Protein AF-A0A8C9FBT4-F1 (afdb_monomer_lite)

Sequence (42 aa):
MAARRALKAVLVDLSGTLHVEDSAVPGAQEALKRQVASFCFL

pLDDT: mean 81.66, std 9.11, range [49.38, 92.31]

Foldseek 3Di:
DPPPDQAQEDEDECDPTQDDDPGGDVCSVVVVVVDPHHYDYD

Organism: Pavo cristatus (NCBI:txid9049)

Structure (mmCIF, N/CA/C/O backbone):
data_AF-A0A8C9FBT4-F1
#
_entry.id   AF-A0A8C9FBT4-F1
#
loop_
_atom_site.group_PDB
_atom_site.id
_atom_site.type_symbol
_atom_site.label_atom_id
_atom_site.label_alt_id
_atom_site.label_comp_id
_atom_site.label_asym_id
_atom_site.label_entity_id
_atom_site.label_seq_id
_atom_site.pdbx_PDB_ins_code
_atom_site.Cartn_x
_atom_site.Cartn_y
_atom_site.Cartn_z
_atom_site.occupancy
_atom_site.B_iso_or_equiv
_atom_site.auth_seq_id
_atom_site.auth_comp_id
_atom_site.auth_asym_id
_atom_site.auth_atom_id
_atom_site.pdbx_PDB_model_num
ATOM 1 N N . MET A 1 1 ? -5.686 14.514 24.634 1.00 49.38 1 MET A N 1
ATOM 2 C CA . MET A 1 1 ? -5.246 13.488 23.661 1.00 49.38 1 MET A CA 1
ATOM 3 C C . MET A 1 1 ? -6.438 13.105 22.803 1.00 49.38 1 MET A C 1
ATOM 5 O O . MET A 1 1 ? -7.431 12.652 23.355 1.00 49.38 1 MET A O 1
ATOM 9 N N . ALA A 1 2 ? -6.389 13.342 21.490 1.00 64.62 2 ALA A N 1
ATOM 10 C CA . ALA A 1 2 ? -7.436 12.862 20.591 1.00 64.62 2 ALA A CA 1
ATOM 11 C C . ALA A 1 2 ? -7.421 11.327 20.610 1.00 64.62 2 ALA A C 1
ATOM 13 O O . ALA A 1 2 ? -6.377 10.721 20.370 1.00 64.62 2 ALA A O 1
ATOM 14 N N . ALA A 1 3 ? -8.547 10.698 20.952 1.00 67.06 3 ALA A N 1
ATOM 15 C CA . ALA A 1 3 ? -8.664 9.248 20.909 1.00 67.06 3 ALA A CA 1
ATOM 16 C C . ALA A 1 3 ? -8.313 8.769 19.492 1.00 67.06 3 ALA A C 1
ATOM 18 O O . ALA A 1 3 ? -8.941 9.186 18.516 1.00 67.06 3 ALA A O 1
ATOM 19 N N . ARG A 1 4 ? -7.283 7.926 19.375 1.00 67.56 4 ARG A N 1
ATOM 20 C CA . ARG A 1 4 ? -6.831 7.365 18.100 1.00 67.56 4 ARG A CA 1
ATOM 21 C C . ARG A 1 4 ? -7.911 6.400 17.605 1.00 67.56 4 ARG A C 1
ATOM 23 O O . ARG A 1 4 ? -7.930 5.2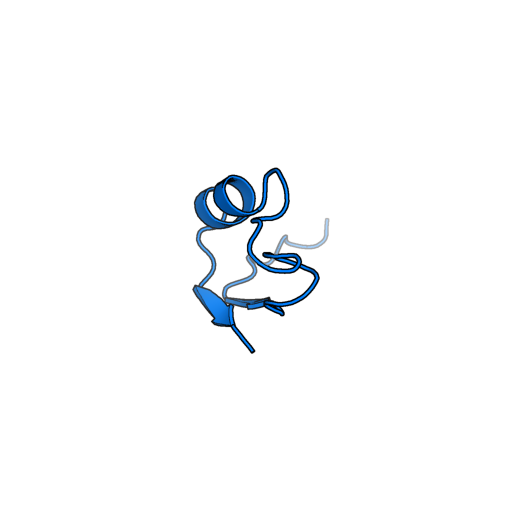35 17.987 1.00 67.56 4 ARG A O 1
ATOM 30 N N . ARG A 1 5 ? -8.867 6.899 16.817 1.00 73.75 5 ARG A N 1
ATOM 31 C CA . ARG A 1 5 ? -9.878 6.055 16.167 1.00 73.75 5 ARG A CA 1
ATOM 32 C C . ARG A 1 5 ? -9.158 5.150 15.171 1.00 73.75 5 ARG A C 1
ATOM 34 O O . ARG A 1 5 ? -8.441 5.641 14.305 1.00 73.75 5 ARG A O 1
ATOM 41 N N . ALA A 1 6 ? -9.329 3.840 15.316 1.00 75.44 6 ALA A N 1
ATOM 42 C CA . ALA A 1 6 ? -8.798 2.888 14.354 1.00 75.44 6 ALA A CA 1
ATOM 43 C C . ALA A 1 6 ? -9.483 3.105 12.995 1.00 75.44 6 ALA A C 1
ATOM 45 O O . ALA A 1 6 ? -10.715 3.110 12.912 1.00 75.44 6 ALA A O 1
A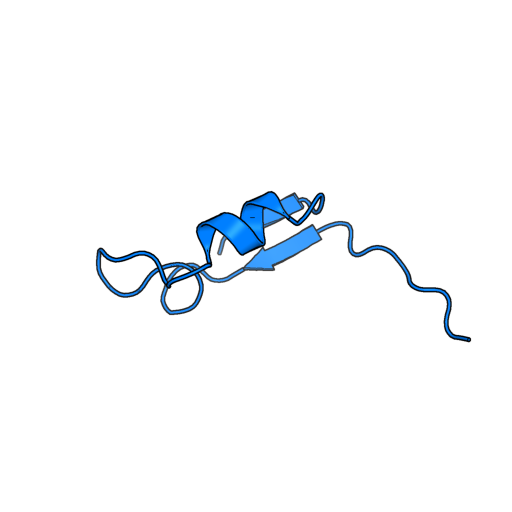TOM 46 N N . LEU A 1 7 ? -8.686 3.299 11.943 1.00 77.62 7 LEU A N 1
ATOM 47 C CA . LEU A 1 7 ? -9.179 3.286 10.570 1.00 77.62 7 LEU A CA 1
ATOM 48 C C . LEU A 1 7 ? -9.589 1.847 10.235 1.00 77.62 7 LEU A C 1
ATOM 50 O O . LEU A 1 7 ? -8.767 0.938 10.306 1.00 77.62 7 LEU A O 1
ATOM 54 N N . LYS A 1 8 ? -10.873 1.637 9.933 1.00 81.81 8 LYS A N 1
ATOM 55 C CA . LYS A 1 8 ? -11.435 0.305 9.643 1.00 81.81 8 LYS A CA 1
ATOM 56 C C . LYS A 1 8 ? -11.241 -0.115 8.188 1.00 81.81 8 LYS A C 1
ATOM 58 O O . LYS A 1 8 ? -11.138 -1.304 7.906 1.00 81.81 8 LYS A O 1
ATOM 63 N N . ALA A 1 9 ? -11.207 0.860 7.286 1.00 83.62 9 ALA A N 1
ATOM 64 C CA . ALA A 1 9 ? -10.999 0.647 5.867 1.00 83.62 9 ALA A CA 1
ATOM 65 C C . ALA A 1 9 ? -10.284 1.848 5.250 1.00 83.62 9 ALA A C 1
ATOM 67 O O . ALA A 1 9 ? -10.416 2.970 5.751 1.00 83.62 9 ALA A O 1
ATOM 68 N N . VAL A 1 10 ? -9.539 1.596 4.177 1.00 83.50 10 VAL A N 1
ATOM 69 C CA . VAL A 1 10 ? -8.804 2.619 3.429 1.00 83.50 10 VAL A CA 1
ATOM 70 C C . VAL A 1 10 ? -9.040 2.391 1.939 1.00 83.50 10 VAL A C 1
ATOM 72 O O . VAL A 1 10 ? -8.969 1.255 1.468 1.00 83.50 10 VAL A O 1
ATOM 75 N N . LEU A 1 11 ? -9.344 3.469 1.217 1.00 88.06 11 LEU A N 1
ATOM 76 C CA . LEU A 1 11 ? -9.391 3.471 -0.243 1.00 88.06 11 LEU A CA 1
ATOM 77 C C . LEU A 1 11 ? -7.977 3.700 -0.766 1.00 88.06 11 LEU A C 1
ATOM 79 O O . LEU A 1 11 ? -7.319 4.652 -0.342 1.00 88.06 11 LEU A O 1
ATOM 83 N N . VAL A 1 12 ? -7.513 2.813 -1.639 1.00 87.06 12 VAL A N 1
ATOM 84 C CA . VAL A 1 12 ? -6.149 2.844 -2.173 1.00 87.06 12 VAL A CA 1
ATOM 85 C C . VAL A 1 12 ? -6.226 2.742 -3.687 1.00 87.06 12 VAL A C 1
ATOM 87 O O . VAL A 1 12 ? -6.844 1.822 -4.213 1.00 87.06 12 VAL A O 1
ATOM 90 N N . ASP A 1 13 ? -5.608 3.699 -4.367 1.00 87.81 13 ASP A N 1
ATOM 91 C CA . ASP A 1 13 ? -5.425 3.646 -5.812 1.00 87.81 13 ASP A CA 1
ATOM 92 C C . ASP A 1 13 ? -4.377 2.581 -6.166 1.00 87.81 13 ASP A C 1
ATOM 94 O O . ASP A 1 13 ? -3.437 2.345 -5.403 1.00 87.81 13 ASP A O 1
ATOM 98 N N . LEU A 1 14 ? -4.535 1.900 -7.295 1.00 81.81 14 LEU A N 1
ATOM 99 C CA . LEU A 1 14 ? -3.537 0.930 -7.737 1.00 81.81 14 LEU A CA 1
ATOM 100 C C . LEU A 1 14 ? -2.342 1.637 -8.403 1.00 81.81 14 LEU A C 1
ATOM 102 O O . LEU A 1 14 ? -1.205 1.520 -7.921 1.00 81.81 14 LEU A O 1
ATOM 106 N N . SER A 1 15 ? -2.595 2.378 -9.480 1.00 82.75 15 SER A N 1
ATOM 107 C CA . SER A 1 15 ? -1.584 2.913 -10.396 1.00 82.75 15 SER A CA 1
ATOM 108 C C . SER A 1 15 ? -0.889 4.168 -9.860 1.00 82.75 15 SER A C 1
ATOM 110 O O . SER A 1 15 ? -1.406 5.279 -9.909 1.00 82.75 15 SER A O 1
ATOM 112 N N . GLY A 1 16 ? 0.367 4.018 -9.451 1.00 80.88 16 GLY A N 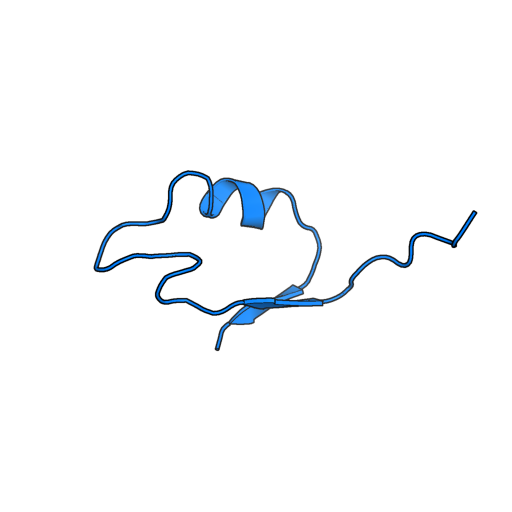1
ATOM 113 C CA . GLY A 1 16 ? 1.183 5.089 -8.876 1.00 80.88 16 GLY A CA 1
ATOM 114 C C . GLY A 1 16 ? 1.218 5.074 -7.349 1.00 80.88 16 GLY A C 1
ATOM 115 O O . GLY A 1 16 ? 1.986 5.833 -6.759 1.00 80.88 16 GLY A O 1
ATOM 116 N N . THR A 1 17 ? 0.453 4.182 -6.706 1.00 88.75 17 THR A N 1
ATOM 117 C CA . THR A 1 17 ? 0.496 3.979 -5.248 1.00 88.75 17 THR A CA 1
ATOM 118 C C . THR A 1 17 ? 1.035 2.599 -4.877 1.00 88.75 17 THR A C 1
ATOM 120 O O . THR A 1 17 ? 1.988 2.506 -4.103 1.00 88.75 17 THR A O 1
ATOM 123 N N . LEU A 1 18 ? 0.461 1.518 -5.417 1.00 87.56 18 LEU A N 1
ATOM 124 C CA . LEU A 1 18 ? 0.919 0.150 -5.131 1.00 87.56 18 LEU A CA 1
ATOM 125 C C . LEU A 1 18 ? 1.782 -0.436 -6.243 1.00 87.56 18 LEU A C 1
ATOM 127 O O . LEU A 1 18 ? 2.675 -1.238 -5.956 1.00 87.56 18 LEU A O 1
ATOM 131 N N . HIS A 1 19 ? 1.547 -0.026 -7.485 1.00 90.81 19 HIS A N 1
ATOM 132 C CA . HIS A 1 19 ? 2.359 -0.432 -8.624 1.00 90.81 19 HIS A CA 1
ATOM 133 C C . HIS A 1 19 ? 2.644 0.751 -9.547 1.00 90.81 19 HIS A C 1
ATOM 135 O O . HIS A 1 19 ? 1.860 1.694 -9.624 1.00 90.81 19 HIS A O 1
ATOM 141 N N . VAL A 1 20 ? 3.773 0.692 -10.241 1.00 88.25 20 VAL A N 1
ATOM 142 C CA . VAL A 1 20 ? 4.103 1.557 -11.374 1.00 88.25 20 VAL A CA 1
ATOM 143 C C . VAL A 1 20 ? 4.461 0.626 -12.524 1.00 88.25 20 VAL A C 1
ATOM 145 O O . VAL A 1 20 ? 5.366 -0.201 -12.379 1.00 88.25 20 VAL A O 1
ATOM 148 N N . GLU A 1 21 ? 3.728 0.735 -13.634 1.00 86.75 21 GLU A N 1
ATOM 149 C CA . GLU A 1 21 ? 3.806 -0.211 -14.759 1.00 86.75 21 GLU A CA 1
ATOM 150 C C . GLU A 1 21 ? 3.595 -1.656 -14.268 1.00 86.75 21 GLU A C 1
ATOM 152 O O . GLU A 1 21 ? 2.596 -1.929 -13.607 1.00 86.75 21 GLU A O 1
ATOM 157 N N . ASP A 1 22 ? 4.533 -2.571 -14.514 1.00 85.56 22 ASP A N 1
ATOM 158 C CA . ASP A 1 22 ? 4.460 -3.968 -14.057 1.00 85.56 22 ASP A CA 1
ATOM 159 C C . ASP A 1 22 ? 5.237 -4.218 -12.751 1.00 85.56 22 ASP A C 1
ATOM 161 O O . ASP A 1 22 ? 5.420 -5.360 -12.319 1.00 85.56 22 ASP A O 1
ATOM 165 N N . SER A 1 23 ? 5.717 -3.152 -12.104 1.00 87.06 23 SER A N 1
ATOM 166 C CA . SER A 1 23 ? 6.539 -3.234 -10.897 1.00 87.06 23 SER A CA 1
ATO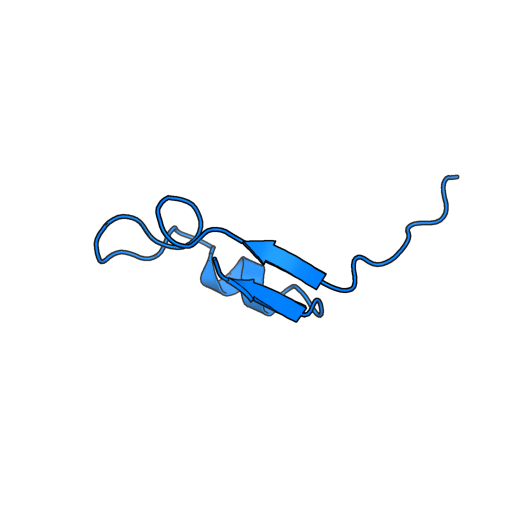M 167 C C . SER A 1 23 ? 5.775 -2.779 -9.655 1.00 87.06 23 SER A C 1
ATOM 169 O O . SER A 1 23 ? 5.131 -1.732 -9.637 1.00 87.06 23 SER A O 1
ATOM 171 N N . ALA A 1 24 ? 5.852 -3.559 -8.575 1.00 89.94 24 ALA A N 1
ATOM 172 C CA . ALA A 1 24 ? 5.325 -3.131 -7.284 1.00 89.94 24 ALA A CA 1
ATOM 173 C C . ALA A 1 24 ? 6.207 -2.025 -6.687 1.00 89.94 24 ALA A C 1
ATOM 175 O O . ALA A 1 24 ? 7.437 -2.128 -6.703 1.00 89.94 24 ALA A O 1
ATOM 176 N N . VAL A 1 25 ? 5.585 -1.010 -6.084 1.00 91.94 25 VAL A N 1
ATOM 177 C CA . VAL A 1 25 ? 6.326 0.038 -5.372 1.00 91.94 25 VAL A CA 1
ATOM 178 C C . VAL A 1 25 ? 7.059 -0.596 -4.178 1.00 91.94 25 VAL A C 1
ATOM 180 O O . VAL A 1 25 ? 6.454 -1.371 -3.423 1.00 91.94 25 VAL A O 1
ATOM 183 N N . PRO A 1 26 ? 8.354 -0.296 -3.963 1.00 92.31 26 PRO A N 1
ATOM 184 C CA . PRO A 1 26 ? 9.099 -0.824 -2.828 1.00 92.31 26 PRO A CA 1
ATOM 185 C C . PRO A 1 26 ? 8.374 -0.572 -1.500 1.00 92.31 26 PRO A C 1
ATOM 187 O O . PRO A 1 26 ? 8.010 0.552 -1.169 1.00 92.31 26 PRO A O 1
ATOM 190 N N . GLY A 1 27 ? 8.151 -1.637 -0.728 1.00 90.19 27 GLY A N 1
ATOM 191 C CA . GLY A 1 27 ? 7.454 -1.561 0.559 1.00 90.19 27 GLY A CA 1
ATOM 192 C C . GLY A 1 27 ? 5.921 -1.567 0.485 1.00 90.19 27 GLY A C 1
ATOM 193 O O . GLY A 1 27 ? 5.295 -1.715 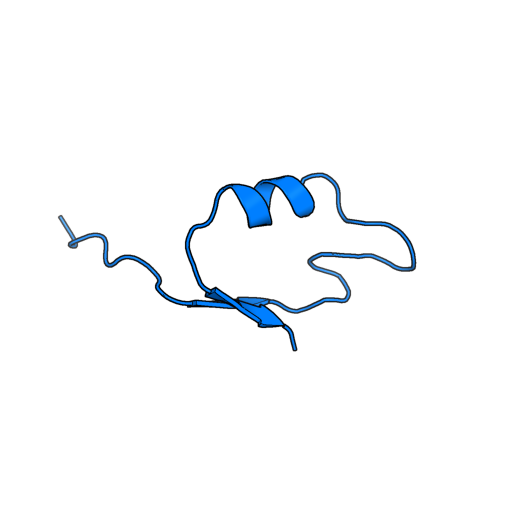1.533 1.00 90.19 27 GLY A O 1
ATOM 194 N N . ALA A 1 28 ? 5.305 -1.508 -0.702 1.00 90.00 28 ALA A N 1
ATOM 195 C CA . ALA A 1 28 ? 3.847 -1.566 -0.862 1.00 90.00 28 ALA A CA 1
ATOM 196 C C . ALA A 1 28 ? 3.247 -2.851 -0.266 1.00 90.00 28 ALA A C 1
ATOM 198 O O . ALA A 1 28 ? 2.297 -2.807 0.514 1.00 90.00 28 ALA A O 1
ATOM 199 N N . GLN A 1 29 ? 3.867 -3.999 -0.548 1.00 88.19 29 GLN A N 1
ATOM 200 C CA . GLN A 1 29 ? 3.427 -5.290 -0.009 1.00 88.19 29 GLN A CA 1
ATOM 201 C C . GLN A 1 29 ? 3.502 -5.335 1.526 1.00 88.19 29 GLN A C 1
ATOM 203 O O . GLN A 1 29 ? 2.589 -5.824 2.188 1.00 88.19 29 GLN A O 1
ATOM 208 N N . GLU A 1 30 ? 4.571 -4.791 2.108 1.00 90.81 30 GLU A N 1
ATOM 209 C CA . GLU A 1 30 ? 4.757 -4.759 3.562 1.00 90.81 30 GLU A CA 1
ATOM 210 C C . GLU A 1 30 ? 3.802 -3.766 4.236 1.00 90.81 30 GLU A C 1
ATOM 212 O O . GLU A 1 30 ? 3.311 -4.026 5.336 1.00 90.81 30 GLU A O 1
ATOM 217 N N . ALA A 1 31 ? 3.484 -2.655 3.568 1.00 87.50 31 ALA A N 1
ATOM 218 C CA . ALA A 1 31 ? 2.497 -1.688 4.033 1.00 87.50 31 ALA A CA 1
ATOM 219 C C . ALA A 1 31 ? 1.083 -2.286 4.091 1.00 87.50 31 ALA A C 1
ATOM 221 O O . ALA A 1 31 ? 0.352 -1.998 5.042 1.00 87.50 31 ALA A O 1
ATOM 222 N N . LEU A 1 32 ? 0.722 -3.140 3.125 1.00 86.12 32 LEU A N 1
ATOM 223 C CA . LEU A 1 32 ? -0.542 -3.880 3.137 1.00 86.12 32 LEU A CA 1
ATOM 224 C C . LEU A 1 32 ? -0.577 -4.913 4.273 1.00 86.12 32 LEU A C 1
ATOM 226 O O . LEU A 1 32 ? -1.544 -4.955 5.027 1.00 86.12 32 LEU A O 1
ATOM 230 N N . LYS A 1 33 ? 0.498 -5.688 4.470 1.00 87.12 33 LYS A N 1
ATOM 231 C CA . LYS A 1 33 ? 0.570 -6.709 5.537 1.00 87.12 33 LYS A CA 1
ATOM 232 C C . LYS A 1 33 ? 0.509 -6.131 6.953 1.00 87.12 33 LYS A C 1
ATOM 234 O O . LYS A 1 33 ? -0.001 -6.780 7.861 1.00 87.12 33 LYS A O 1
ATOM 239 N N . ARG A 1 34 ? 1.059 -4.932 7.171 1.00 83.69 34 ARG A N 1
ATOM 240 C CA . ARG A 1 34 ? 1.094 -4.279 8.496 1.00 83.69 34 ARG A CA 1
ATOM 241 C C . ARG A 1 34 ? -0.248 -3.682 8.917 1.00 83.69 34 ARG A C 1
ATOM 243 O O . ARG A 1 34 ? -0.396 -3.295 10.076 1.00 83.69 34 ARG A O 1
ATOM 250 N N . GLN A 1 35 ? -1.206 -3.574 8.002 1.00 73.06 35 GLN A N 1
ATOM 251 C CA . GLN A 1 35 ? -2.514 -2.999 8.280 1.00 73.06 35 GLN A CA 1
ATOM 252 C C . GLN A 1 35 ? -3.556 -4.107 8.431 1.00 73.06 35 GLN A C 1
ATOM 254 O O . GLN A 1 35 ? -3.694 -4.981 7.589 1.00 73.06 35 GLN A O 1
ATOM 259 N N . VAL A 1 36 ? -4.335 -4.024 9.507 1.00 65.38 36 VAL A N 1
ATOM 260 C CA . VAL A 1 36 ? -5.531 -4.856 9.739 1.00 65.38 36 VAL A CA 1
ATOM 261 C C . VAL A 1 36 ? -6.801 -4.230 9.145 1.00 65.38 36 VAL A C 1
ATOM 263 O O . VAL A 1 36 ? -7.906 -4.706 9.393 1.00 65.38 36 VAL A O 1
ATOM 266 N N . ALA A 1 37 ? -6.658 -3.122 8.414 1.00 71.75 37 ALA A N 1
ATOM 267 C CA . ALA A 1 37 ? -7.771 -2.418 7.795 1.00 71.75 37 ALA A CA 1
ATOM 268 C C . ALA A 1 37 ? -8.188 -3.111 6.493 1.00 71.75 37 ALA A C 1
ATOM 270 O O . ALA A 1 37 ? -7.350 -3.622 5.751 1.00 71.75 37 ALA A O 1
ATOM 271 N N . SER A 1 38 ? -9.488 -3.096 6.200 1.00 80.50 38 SER A N 1
ATOM 272 C CA . SER A 1 38 ? -9.994 -3.573 4.915 1.00 80.50 38 SER A CA 1
ATOM 273 C C . SER A 1 38 ? -9.549 -2.620 3.807 1.00 80.50 38 SER A C 1
ATOM 275 O O . SER A 1 38 ? -9.862 -1.429 3.846 1.00 80.50 38 SER A O 1
ATOM 277 N N . PHE A 1 39 ? -8.844 -3.135 2.808 1.00 82.31 39 PHE A N 1
ATOM 278 C CA . PHE A 1 39 ? -8.478 -2.360 1.629 1.00 82.31 39 PHE A CA 1
ATOM 279 C C . PHE A 1 39 ? -9.587 -2.437 0.590 1.00 82.31 39 PHE A C 1
ATOM 281 O O . PHE A 1 39 ? -10.104 -3.518 0.308 1.00 82.31 39 PHE A O 1
ATOM 288 N N . CYS A 1 40 ? -9.954 -1.289 0.038 1.00 80.56 40 CYS A N 1
ATOM 289 C CA . CYS A 1 40 ? -10.840 -1.211 -1.111 1.00 80.56 40 CYS A CA 1
ATOM 290 C C . CYS A 1 40 ? -10.044 -0.539 -2.232 1.00 80.56 40 CYS A C 1
ATOM 292 O O . CYS A 1 40 ? -9.63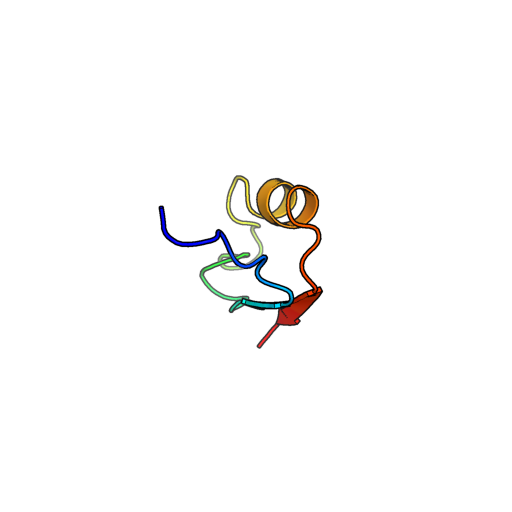3 0.615 -2.090 1.00 80.56 40 CYS A O 1
ATOM 294 N N . PHE A 1 41 ? -9.741 -1.304 -3.278 1.00 80.94 41 PHE A N 1
ATOM 295 C CA . PHE A 1 41 ? -8.944 -0.839 -4.408 1.00 80.94 41 PHE A CA 1
ATOM 296 C C . PHE A 1 41 ? -9.870 -0.258 -5.475 1.00 80.94 41 PHE A C 1
ATOM 298 O O . PHE A 1 41 ? -10.877 -0.887 -5.811 1.00 80.94 41 PHE A O 1
ATOM 305 N N . LEU A 1 42 ? -9.544 0.954 -5.924 1.00 69.88 42 LEU A N 1
ATOM 306 C CA . LEU A 1 42 ? -10.176 1.642 -7.056 1.00 69.88 42 LEU A CA 1
ATOM 307 C C . LEU A 1 42 ? -9.433 1.267 -8.340 1.00 69.88 42 LEU A C 1
ATOM 309 O O . LEU A 1 42 ? -10.136 0.947 -9.322 1.00 69.88 42 LEU A O 1
#

Radius of gyration: 12.4 Å; chains: 1; bounding box: 20×20×38 Å

Secondary structure (DSSP, 8-state):
----PPP-EEEE-SBTTTEETTEEPTTHHHHHHT--SEEEE-

InterPro domains:
  IPR023214 HAD superfamily [G3DSA:3.40.50.1000] (1-38)
  IPR036412 HAD-like superfamily [SSF56784] (7-36)